Protein AF-A0A7W5S8N3-F1 (afdb_monomer_lite)

Foldseek 3Di:
DDDDDPPPPDDDPVVVVLVPDDPVRLVVLLVVLLVLLVVLVVVQVVQQVVCVVVVHDRDDSVVSCNVVSVVVNVVSVDDPVSNDD

Structure (mmCIF, N/CA/C/O backbone):
data_AF-A0A7W5S8N3-F1
#
_entry.id   AF-A0A7W5S8N3-F1
#
loop_
_atom_site.group_PDB
_atom_site.id
_atom_site.type_symbol
_atom_site.label_atom_id
_atom_site.label_alt_id
_atom_site.label_comp_id
_atom_site.label_asym_id
_atom_site.label_entity_id
_atom_site.la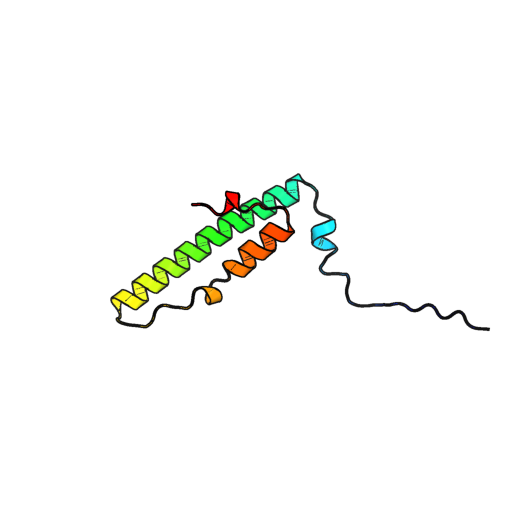bel_seq_id
_atom_site.pdbx_PDB_ins_code
_atom_site.Cartn_x
_atom_site.Cartn_y
_atom_site.Cartn_z
_atom_site.occupancy
_atom_site.B_iso_or_equiv
_atom_site.auth_seq_id
_atom_site.auth_comp_id
_atom_site.auth_asym_id
_atom_site.auth_atom_id
_atom_site.pdbx_PDB_model_num
ATOM 1 N N . MET A 1 1 ? -55.284 -13.082 -5.766 1.00 34.31 1 MET A N 1
ATOM 2 C CA . MET A 1 1 ? -54.478 -13.679 -6.852 1.00 34.31 1 MET A CA 1
ATOM 3 C C . MET A 1 1 ? -53.174 -12.889 -6.952 1.00 34.31 1 MET A C 1
ATOM 5 O O . MET A 1 1 ? -53.241 -11.702 -7.213 1.00 34.31 1 MET A O 1
ATOM 9 N N . ARG A 1 2 ? -52.054 -13.561 -6.632 1.00 37.31 2 ARG A N 1
ATOM 10 C CA . ARG A 1 2 ? -50.619 -13.208 -6.765 1.00 37.31 2 ARG A CA 1
ATOM 11 C C . ARG A 1 2 ? -50.085 -11.871 -6.203 1.00 37.31 2 ARG A C 1
ATOM 13 O O . ARG A 1 2 ? -50.183 -10.827 -6.831 1.00 37.31 2 ARG A O 1
ATOM 20 N N . LEU A 1 3 ? -49.380 -11.987 -5.067 1.00 37.81 3 LEU A N 1
ATOM 21 C CA . LEU A 1 3 ? -48.247 -11.129 -4.701 1.00 37.81 3 LEU A CA 1
ATOM 22 C C . LEU A 1 3 ? -47.161 -11.209 -5.787 1.00 37.81 3 LEU A C 1
ATOM 24 O O . LEU A 1 3 ? -46.813 -12.309 -6.220 1.00 37.81 3 LEU A O 1
ATOM 28 N N . LEU A 1 4 ? -46.578 -10.067 -6.150 1.00 37.22 4 LEU A N 1
ATOM 29 C CA . LEU A 1 4 ? -45.274 -10.003 -6.807 1.00 37.22 4 LEU A CA 1
ATOM 30 C C . LEU A 1 4 ? -44.258 -9.503 -5.780 1.00 37.22 4 LEU A C 1
ATOM 32 O O . LEU A 1 4 ? -44.122 -8.308 -5.539 1.00 37.22 4 LEU A O 1
ATOM 36 N N . VAL A 1 5 ? -43.579 -10.456 -5.146 1.00 44.34 5 VAL A N 1
ATOM 37 C CA . VAL A 1 5 ? -42.342 -10.208 -4.407 1.00 44.34 5 VAL A CA 1
ATOM 38 C C . VAL A 1 5 ? -41.232 -10.122 -5.450 1.00 44.34 5 VAL A C 1
ATOM 40 O O . VAL A 1 5 ? -40.890 -11.128 -6.069 1.00 44.34 5 VAL A O 1
ATOM 43 N N . PHE A 1 6 ? -40.679 -8.930 -5.662 1.00 39.44 6 PHE A N 1
ATOM 44 C CA . PHE A 1 6 ? -39.425 -8.780 -6.392 1.00 39.44 6 PHE A CA 1
ATOM 45 C C . PHE A 1 6 ? -38.275 -9.073 -5.429 1.00 39.44 6 PHE A C 1
ATOM 47 O O . PHE A 1 6 ? -37.828 -8.207 -4.679 1.00 39.44 6 PHE A O 1
ATOM 54 N N . GLN A 1 7 ? -37.813 -10.322 -5.436 1.00 48.44 7 GLN A N 1
ATOM 55 C CA . GLN A 1 7 ? -36.504 -10.670 -4.897 1.00 48.44 7 GLN A CA 1
ATOM 56 C C . GLN A 1 7 ? -35.442 -10.105 -5.847 1.00 48.44 7 GLN A C 1
ATOM 58 O O . GLN A 1 7 ? -35.154 -10.695 -6.885 1.00 48.44 7 GLN A O 1
ATOM 63 N N . ASN A 1 8 ? -34.860 -8.956 -5.499 1.00 45.12 8 ASN A N 1
ATOM 64 C CA . ASN A 1 8 ? -33.588 -8.529 -6.079 1.00 45.12 8 ASN A CA 1
ATOM 65 C C . ASN A 1 8 ? -32.470 -9.338 -5.414 1.00 45.12 8 ASN A C 1
ATOM 67 O O . ASN A 1 8 ? -31.855 -8.910 -4.441 1.00 45.12 8 ASN A O 1
ATOM 71 N N . GLY A 1 9 ? -32.266 -10.556 -5.912 1.00 48.81 9 GLY A N 1
ATOM 72 C CA . GLY A 1 9 ? -31.091 -11.355 -5.604 1.00 48.81 9 GLY A CA 1
ATOM 73 C C . GLY A 1 9 ? -29.892 -10.874 -6.418 1.00 48.81 9 GLY A C 1
ATOM 74 O O . GLY A 1 9 ? -29.989 -10.752 -7.637 1.00 48.81 9 GLY A O 1
ATOM 75 N N . GLY A 1 10 ? -28.757 -10.657 -5.746 1.00 42.06 10 GLY A N 1
ATOM 76 C CA . GLY A 1 10 ? -27.452 -10.860 -6.382 1.00 42.06 10 GLY A CA 1
ATOM 77 C C . GLY A 1 10 ? -26.431 -9.721 -6.389 1.00 42.06 10 GLY A C 1
ATOM 78 O O . GLY A 1 10 ? -25.482 -9.843 -7.150 1.00 42.06 10 GLY A O 1
ATOM 79 N N . PHE A 1 11 ? -26.554 -8.651 -5.590 1.00 45.00 11 PHE A N 1
ATOM 80 C CA . PHE A 1 11 ? -25.529 -7.581 -5.582 1.00 45.00 11 PHE A CA 1
ATOM 81 C C . PHE A 1 11 ? -25.290 -6.907 -4.214 1.00 45.00 11 PHE A C 1
ATOM 83 O O . PHE A 1 11 ? -25.075 -5.702 -4.138 1.00 45.00 11 PHE A O 1
ATOM 90 N N . ALA A 1 12 ? -25.338 -7.667 -3.111 1.00 45.03 12 ALA A N 1
ATOM 91 C CA . ALA A 1 12 ? -25.140 -7.110 -1.761 1.00 45.03 12 ALA A CA 1
ATOM 92 C C . ALA A 1 12 ? -24.133 -7.865 -0.870 1.00 45.03 12 ALA A C 1
ATOM 94 O O . ALA A 1 12 ? -23.927 -7.463 0.267 1.00 45.03 12 ALA A O 1
ATOM 95 N N . VAL A 1 13 ? -23.471 -8.922 -1.356 1.00 46.09 13 VAL A N 1
ATOM 96 C CA . VAL A 1 13 ? -22.636 -9.778 -0.483 1.00 46.09 13 VAL A CA 1
ATOM 97 C C . VAL A 1 13 ? -21.243 -9.183 -0.220 1.00 46.09 13 VAL A C 1
ATOM 99 O O . VAL A 1 13 ? -20.692 -9.354 0.863 1.00 46.09 13 VAL A O 1
ATOM 102 N N . GLU A 1 14 ? -20.667 -8.422 -1.159 1.00 47.06 14 GLU A N 1
ATOM 103 C CA . GLU A 1 14 ? -19.317 -7.855 -0.972 1.00 47.06 14 GLU A CA 1
ATOM 104 C C . GLU A 1 14 ? -19.267 -6.719 0.061 1.00 47.06 14 GLU A C 1
ATOM 106 O O . GLU A 1 14 ? -18.258 -6.545 0.742 1.00 47.06 14 GLU A O 1
ATOM 111 N N . SER A 1 15 ? -20.352 -5.952 0.211 1.00 51.41 15 SER A N 1
ATOM 112 C CA . SER A 1 15 ? -20.403 -4.847 1.178 1.00 51.41 15 SER A CA 1
ATOM 113 C C . SER A 1 15 ? -20.644 -5.328 2.612 1.00 51.41 15 SER A C 1
ATOM 115 O O . SER A 1 15 ? -20.353 -4.593 3.554 1.00 51.41 15 SER A O 1
ATOM 117 N N . GLU A 1 16 ? -21.172 -6.541 2.786 1.00 51.62 16 GLU A N 1
ATOM 118 C CA . GLU A 1 16 ? -21.630 -7.053 4.080 1.00 51.62 16 GLU A CA 1
ATOM 119 C C . GLU A 1 16 ? -20.460 -7.522 4.963 1.00 51.62 16 GLU A C 1
ATOM 121 O O . GLU A 1 16 ? -20.447 -7.251 6.162 1.00 51.62 16 GLU A O 1
ATOM 126 N N . MET A 1 17 ? -19.410 -8.114 4.374 1.00 56.78 17 MET A N 1
ATOM 127 C CA . MET A 1 17 ? -18.251 -8.609 5.142 1.00 56.78 17 MET A CA 1
ATOM 128 C C . MET A 1 17 ? -17.438 -7.487 5.805 1.00 56.78 17 MET A C 1
ATOM 130 O O . MET A 1 17 ? -16.881 -7.677 6.878 1.00 56.78 17 MET A O 1
ATOM 134 N N . VAL A 1 18 ? -17.389 -6.301 5.191 1.00 62.31 18 VAL A N 1
ATOM 135 C CA . VAL A 1 18 ? -16.741 -5.110 5.769 1.00 62.31 18 VAL A CA 1
ATOM 136 C C . VAL A 1 18 ? -17.676 -4.361 6.729 1.00 62.31 18 VAL A C 1
ATOM 138 O O . VAL A 1 18 ? -17.220 -3.671 7.646 1.00 62.31 18 VAL A O 1
ATOM 141 N N . ALA A 1 19 ? -18.991 -4.479 6.531 1.00 64.94 19 ALA A N 1
ATOM 142 C CA . ALA A 1 19 ? -19.986 -3.867 7.406 1.00 64.94 19 ALA A CA 1
ATOM 143 C C . ALA A 1 19 ? -20.050 -4.548 8.784 1.00 64.94 19 ALA A C 1
ATOM 145 O O . ALA A 1 19 ? -20.366 -3.876 9.760 1.00 64.94 19 ALA A O 1
ATOM 146 N N . GLY A 1 20 ? -19.709 -5.839 8.862 1.00 77.06 20 GLY A N 1
ATOM 147 C CA . GLY A 1 20 ? -19.683 -6.608 10.109 1.00 77.06 20 GLY A CA 1
ATOM 148 C C . GLY A 1 20 ? -18.472 -6.368 11.016 1.00 77.06 20 GLY A C 1
ATOM 149 O O . GLY A 1 20 ? -18.502 -6.830 12.150 1.00 77.06 20 GLY A O 1
ATOM 150 N N . LEU A 1 21 ? -17.438 -5.659 10.542 1.00 84.75 21 LEU A N 1
ATOM 151 C CA . LEU A 1 21 ? -16.242 -5.377 11.341 1.00 84.75 21 LEU A CA 1
ATOM 152 C C . LEU A 1 21 ? -16.496 -4.261 12.350 1.00 84.75 21 LEU A C 1
ATOM 154 O O . LEU A 1 21 ? -16.954 -3.167 11.974 1.00 84.75 21 LEU A O 1
ATOM 158 N N . ASP A 1 22 ? -16.106 -4.505 13.596 1.00 88.62 22 ASP A N 1
ATOM 159 C CA . ASP A 1 22 ? -16.086 -3.463 14.613 1.00 88.62 22 ASP A CA 1
ATOM 160 C C . ASP A 1 22 ? -14.987 -2.412 14.339 1.00 88.62 22 ASP A C 1
ATOM 162 O O . ASP A 1 22 ? -14.239 -2.461 13.352 1.00 88.62 22 ASP A O 1
ATOM 166 N N . SER A 1 23 ? -14.932 -1.374 15.174 1.00 87.44 23 SER A N 1
ATOM 167 C CA . SER A 1 23 ? -13.970 -0.282 15.004 1.00 87.44 23 SER A CA 1
ATOM 168 C C . SER A 1 23 ? -12.513 -0.715 15.181 1.00 87.44 23 SER A C 1
ATOM 170 O O . SER A 1 23 ? -11.642 -0.157 14.512 1.00 87.44 23 SER A O 1
ATOM 172 N N . GLU A 1 24 ? -12.237 -1.681 16.057 1.00 91.19 24 GLU A N 1
ATOM 173 C CA . GLU A 1 24 ? -10.884 -2.174 16.325 1.00 91.19 24 GLU A CA 1
ATOM 174 C C . GLU A 1 24 ? -10.403 -3.074 15.185 1.00 91.19 24 GLU A C 1
ATOM 176 O O . GLU A 1 24 ? -9.309 -2.875 14.653 1.00 91.19 24 GLU A O 1
ATOM 181 N N . GLU A 1 25 ? -11.249 -3.995 14.726 1.00 91.75 25 GLU A N 1
ATOM 182 C CA . GLU A 1 25 ? -10.972 -4.862 13.579 1.00 91.75 25 GLU A CA 1
ATOM 183 C C . GLU A 1 25 ? -10.730 -4.046 12.306 1.00 91.75 25 GLU A C 1
ATOM 185 O O . GLU A 1 25 ? -9.800 -4.306 11.536 1.00 91.75 25 GLU A O 1
ATOM 190 N N . ARG A 1 26 ? -11.531 -2.997 12.097 1.00 90.12 26 ARG A N 1
ATOM 191 C CA . ARG A 1 26 ? -11.364 -2.069 10.976 1.00 90.12 26 ARG A CA 1
ATOM 192 C C . ARG A 1 26 ? -10.051 -1.297 11.069 1.00 90.12 26 ARG A C 1
ATOM 194 O O . ARG A 1 26 ? -9.371 -1.145 10.053 1.00 90.12 26 ARG A O 1
ATOM 201 N N . ALA A 1 27 ? -9.666 -0.847 12.264 1.00 90.06 27 ALA A N 1
ATOM 202 C CA . ALA A 1 27 ? -8.385 -0.179 12.483 1.00 90.06 27 ALA A CA 1
ATOM 203 C C . ALA A 1 27 ? -7.199 -1.119 12.205 1.00 90.06 27 ALA A C 1
ATOM 205 O O . ALA A 1 27 ? -6.255 -0.725 11.515 1.00 90.06 27 ALA A O 1
ATOM 206 N N . LEU A 1 28 ? -7.274 -2.373 12.660 1.00 93.44 28 LEU A N 1
ATOM 207 C CA . LEU A 1 28 ? -6.273 -3.403 12.368 1.00 93.44 28 LEU A CA 1
ATOM 208 C C . LEU A 1 28 ? -6.166 -3.682 10.867 1.00 93.44 28 LEU A C 1
ATOM 210 O O . LEU A 1 28 ? -5.059 -3.763 10.332 1.00 93.44 28 LEU A O 1
ATOM 214 N N . LEU A 1 29 ? -7.296 -3.772 10.165 1.00 92.62 29 LEU A N 1
ATOM 215 C CA . LEU A 1 29 ? -7.307 -3.989 8.722 1.00 92.62 29 LEU A CA 1
ATOM 216 C C . LEU A 1 29 ? -6.703 -2.801 7.963 1.00 92.6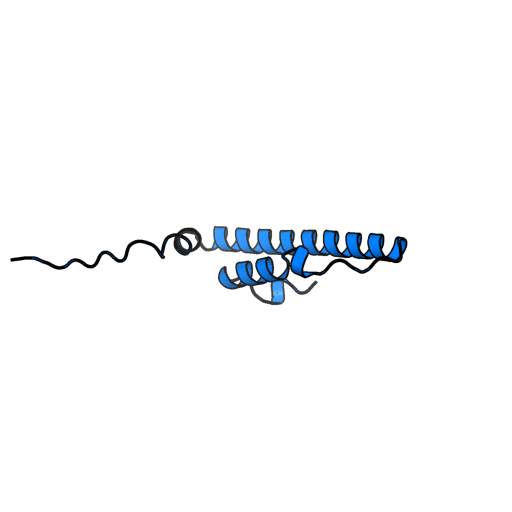2 29 LEU A C 1
ATOM 218 O O . LEU A 1 29 ? -5.908 -3.000 7.046 1.00 92.62 29 LEU A O 1
ATOM 222 N N . VAL A 1 30 ? -7.022 -1.565 8.358 1.00 92.06 30 VAL A N 1
ATOM 223 C CA . VAL A 1 30 ? -6.387 -0.364 7.793 1.00 92.06 30 VAL A CA 1
ATOM 224 C C . VAL A 1 30 ? -4.875 -0.396 8.027 1.00 92.06 30 VAL A C 1
ATOM 226 O O . VAL A 1 30 ? -4.121 -0.180 7.079 1.00 92.06 30 VAL A O 1
ATOM 229 N N . ALA A 1 31 ? -4.415 -0.728 9.236 1.00 92.56 31 ALA A N 1
ATOM 230 C CA . ALA A 1 31 ? -2.989 -0.840 9.541 1.00 92.56 31 ALA A CA 1
ATOM 231 C C . ALA A 1 31 ? -2.294 -1.925 8.695 1.00 92.56 31 ALA A C 1
ATOM 233 O O . ALA A 1 31 ? -1.217 -1.692 8.142 1.00 92.56 31 ALA A O 1
ATOM 234 N N . ALA A 1 32 ? -2.932 -3.085 8.519 1.00 95.06 32 ALA A N 1
ATOM 235 C CA . ALA A 1 32 ? -2.422 -4.160 7.671 1.00 95.06 32 ALA A CA 1
ATOM 236 C C . ALA A 1 32 ? -2.324 -3.738 6.194 1.00 95.06 32 ALA A C 1
ATOM 238 O O . ALA A 1 32 ? -1.340 -4.047 5.522 1.00 95.06 32 ALA A O 1
ATOM 239 N N . LEU A 1 33 ? -3.308 -2.992 5.685 1.00 95.12 33 LEU A N 1
ATOM 240 C CA . LEU A 1 33 ? -3.286 -2.458 4.320 1.00 95.12 33 LEU A CA 1
ATOM 241 C C . LEU A 1 33 ? -2.192 -1.401 4.133 1.00 95.12 33 LEU A C 1
ATOM 243 O O . LEU A 1 33 ? -1.534 -1.384 3.093 1.00 95.12 33 LEU A O 1
ATOM 247 N N . VAL A 1 34 ? -1.952 -0.557 5.137 1.00 93.12 34 VAL A N 1
ATOM 248 C CA . VAL A 1 34 ? -0.834 0.397 5.138 1.00 93.12 34 VAL A CA 1
ATOM 249 C C . VAL A 1 34 ? 0.502 -0.346 5.067 1.00 93.12 34 VAL A C 1
ATOM 251 O O . VAL A 1 34 ? 1.310 -0.065 4.179 1.00 93.12 34 VAL A O 1
ATOM 254 N N . ALA A 1 35 ? 0.707 -1.357 5.916 1.00 95.12 35 ALA A N 1
ATOM 255 C CA . ALA A 1 35 ? 1.906 -2.194 5.881 1.00 95.12 35 ALA A CA 1
ATOM 256 C C . ALA A 1 35 ? 2.084 -2.888 4.518 1.00 95.12 35 ALA A C 1
ATOM 258 O O . ALA A 1 35 ? 3.162 -2.844 3.924 1.00 95.12 35 ALA A O 1
ATOM 259 N N . LEU A 1 36 ? 1.008 -3.452 3.962 1.00 95.94 36 LEU A N 1
ATOM 260 C CA . LEU A 1 36 ? 1.036 -4.082 2.644 1.00 95.94 36 LEU A CA 1
ATOM 261 C C . LEU A 1 36 ? 1.415 -3.087 1.538 1.00 95.94 36 LEU A C 1
ATOM 263 O O . LEU A 1 36 ? 2.207 -3.426 0.657 1.00 95.94 36 LEU A O 1
ATOM 267 N N . ARG A 1 37 ? 0.896 -1.853 1.579 1.00 94.88 37 ARG A N 1
ATOM 268 C CA . ARG A 1 37 ? 1.277 -0.790 0.635 1.00 94.88 37 ARG A CA 1
ATOM 269 C C . ARG A 1 37 ? 2.774 -0.503 0.700 1.00 94.88 37 ARG A C 1
ATOM 271 O O . ARG A 1 37 ? 3.388 -0.331 -0.354 1.00 94.88 37 ARG A O 1
ATOM 278 N N . TYR A 1 38 ? 3.364 -0.468 1.896 1.00 93.88 38 TYR A N 1
ATOM 279 C CA . TYR A 1 38 ? 4.809 -0.284 2.047 1.00 93.88 38 TYR A CA 1
ATOM 280 C C . TYR A 1 38 ? 5.606 -1.418 1.416 1.00 93.88 38 TYR A C 1
ATOM 282 O O . TYR A 1 38 ? 6.535 -1.148 0.652 1.00 93.88 38 TYR A O 1
ATOM 290 N N . GLU A 1 39 ? 5.217 -2.671 1.654 1.00 96.56 39 GLU A N 1
ATOM 291 C CA . GLU A 1 39 ? 5.896 -3.817 1.044 1.00 96.56 39 GLU A CA 1
ATOM 292 C C . GLU A 1 39 ? 5.805 -3.804 -0.479 1.00 96.56 39 GLU A C 1
ATOM 294 O O . GLU A 1 39 ? 6.810 -3.996 -1.164 1.00 96.56 39 GLU A O 1
ATOM 299 N N . ARG A 1 40 ? 4.626 -3.510 -1.036 1.00 96.00 40 ARG A N 1
ATOM 300 C CA . ARG A 1 40 ? 4.453 -3.404 -2.491 1.00 96.00 40 ARG A CA 1
ATOM 301 C C . ARG A 1 40 ? 5.280 -2.265 -3.081 1.00 96.00 40 ARG A C 1
ATOM 303 O O . ARG A 1 40 ? 5.896 -2.448 -4.125 1.00 96.00 40 ARG A O 1
ATOM 310 N N . GLY A 1 41 ? 5.374 -1.131 -2.385 1.00 95.56 41 GLY A N 1
ATOM 311 C CA . GLY A 1 41 ? 6.258 -0.029 -2.769 1.00 95.56 41 GLY A CA 1
ATOM 312 C C . GLY A 1 41 ? 7.744 -0.398 -2.716 1.00 95.56 41 GLY A C 1
ATOM 313 O O . GLY A 1 41 ? 8.510 0.011 -3.587 1.00 95.56 41 GLY A O 1
ATOM 314 N N . ARG A 1 42 ? 8.174 -1.198 -1.730 1.00 96.31 42 ARG A N 1
ATOM 315 C CA . ARG A 1 42 ? 9.539 -1.753 -1.688 1.00 96.31 42 ARG A CA 1
ATOM 316 C C . ARG A 1 42 ? 9.814 -2.678 -2.868 1.00 96.31 42 ARG A C 1
ATOM 318 O O . ARG A 1 42 ? 10.830 -2.506 -3.530 1.00 96.31 42 ARG A O 1
ATOM 325 N N . GLN A 1 43 ? 8.900 -3.601 -3.155 1.00 97.12 43 GLN A N 1
ATOM 326 C CA . GLN A 1 43 ? 9.029 -4.532 -4.279 1.00 97.12 43 GLN A CA 1
ATOM 327 C C . GLN A 1 43 ? 9.089 -3.805 -5.627 1.00 97.12 43 GLN A C 1
ATOM 329 O O . GLN A 1 43 ? 9.880 -4.187 -6.484 1.00 97.12 43 GLN A O 1
ATOM 334 N N . TRP A 1 44 ? 8.283 -2.754 -5.809 1.00 97.19 44 TRP A N 1
ATOM 335 C CA . TRP A 1 44 ? 8.318 -1.947 -7.028 1.00 97.19 44 TRP A CA 1
ATOM 336 C C . TRP A 1 44 ? 9.656 -1.226 -7.185 1.00 97.19 44 TRP A C 1
ATOM 338 O O . TRP A 1 44 ? 10.293 -1.360 -8.222 1.00 97.19 44 TRP A O 1
ATOM 348 N N . ARG A 1 45 ? 10.136 -0.550 -6.130 1.00 96.62 45 ARG A N 1
ATOM 349 C CA . ARG A 1 45 ? 11.445 0.125 -6.155 1.00 96.62 45 ARG A CA 1
ATOM 350 C C . ARG A 1 45 ? 12.588 -0.832 -6.480 1.00 96.62 45 ARG A C 1
ATOM 352 O O . ARG A 1 45 ? 13.461 -0.484 -7.266 1.00 96.62 45 ARG A O 1
ATOM 359 N N . GLU A 1 46 ? 12.569 -2.031 -5.907 1.00 98.00 46 GLU A N 1
ATOM 360 C CA . GLU A 1 46 ? 13.577 -3.049 -6.205 1.00 98.00 46 GLU A CA 1
ATOM 361 C C . GLU A 1 46 ? 13.507 -3.518 -7.663 1.00 98.00 46 GLU A C 1
ATOM 363 O O . GLU A 1 46 ? 14.535 -3.688 -8.311 1.00 98.00 46 GLU A O 1
ATOM 368 N N . ALA A 1 47 ? 12.305 -3.673 -8.215 1.00 97.00 47 ALA A N 1
ATOM 369 C CA . ALA A 1 47 ? 12.146 -4.038 -9.614 1.00 97.00 47 ALA A CA 1
ATOM 370 C C . ALA A 1 47 ? 12.576 -2.915 -10.573 1.00 97.00 47 ALA A C 1
ATOM 372 O O . ALA A 1 47 ? 13.195 -3.216 -11.589 1.00 97.00 47 ALA A O 1
ATOM 373 N N . CYS A 1 48 ? 12.326 -1.643 -10.237 1.00 97.38 48 CYS A N 1
ATOM 374 C CA . CYS A 1 48 ? 12.880 -0.508 -10.983 1.00 97.38 48 CYS A CA 1
ATOM 375 C C . CYS A 1 48 ? 14.409 -0.514 -10.945 1.00 97.38 48 CYS A C 1
ATOM 377 O O . CYS A 1 48 ? 15.034 -0.375 -11.987 1.00 97.38 48 CYS A O 1
ATOM 379 N N . ARG A 1 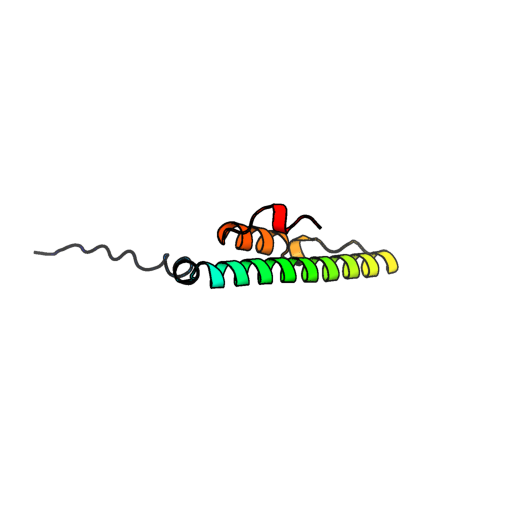49 ? 15.013 -0.762 -9.775 1.00 98.06 49 ARG A N 1
ATOM 380 C CA . ARG A 1 49 ? 16.473 -0.870 -9.633 1.00 98.06 49 ARG A CA 1
ATOM 381 C C . ARG A 1 49 ? 17.051 -1.974 -10.524 1.00 98.06 49 ARG A C 1
ATOM 383 O O . ARG A 1 49 ? 18.043 -1.759 -11.203 1.00 98.06 49 ARG A O 1
ATOM 390 N N . ILE A 1 50 ? 16.412 -3.144 -10.554 1.00 97.75 50 ILE A N 1
ATOM 391 C CA . ILE A 1 50 ? 16.827 -4.260 -11.417 1.00 97.75 50 ILE A CA 1
ATOM 392 C C . ILE A 1 50 ? 16.663 -3.917 -12.906 1.00 97.75 50 ILE A C 1
ATOM 394 O O . ILE A 1 50 ? 17.489 -4.345 -13.709 1.00 97.75 50 ILE A O 1
ATOM 398 N N . ALA A 1 51 ? 15.601 -3.197 -13.283 1.00 97.00 51 ALA A N 1
ATOM 399 C CA . ALA A 1 51 ? 15.390 -2.756 -14.661 1.00 97.00 51 ALA A CA 1
ATOM 400 C C . ALA A 1 51 ? 16.466 -1.747 -15.090 1.00 97.00 51 ALA A C 1
ATOM 402 O O . ALA A 1 51 ? 17.064 -1.919 -16.149 1.00 97.00 51 ALA A O 1
ATOM 403 N N . ASP A 1 52 ? 16.782 -0.775 -14.232 1.00 97.56 52 ASP A N 1
ATOM 404 C CA . ASP A 1 52 ? 17.838 0.217 -14.459 1.00 97.56 52 ASP A CA 1
ATOM 405 C C . ASP A 1 52 ? 19.219 -0.444 -14.611 1.00 97.56 52 ASP A C 1
ATOM 407 O O . ASP A 1 52 ? 19.903 -0.223 -15.610 1.00 97.56 52 ASP A O 1
ATOM 411 N N . ASP A 1 53 ? 19.570 -1.380 -13.715 1.00 97.44 53 ASP A N 1
ATOM 412 C CA . ASP A 1 53 ? 20.812 -2.173 -13.788 1.00 97.44 53 ASP A CA 1
ATOM 413 C C . ASP A 1 53 ? 20.952 -2.944 -15.125 1.00 97.44 53 ASP A C 1
ATOM 415 O O . ASP A 1 53 ? 22.061 -3.295 -15.538 1.00 97.44 53 ASP A O 1
ATOM 419 N N . ARG A 1 54 ? 19.834 -3.237 -15.803 1.00 96.69 54 ARG A N 1
ATOM 420 C CA . ARG A 1 54 ? 19.778 -3.968 -17.082 1.00 96.69 54 ARG A CA 1
ATOM 421 C C . ARG A 1 54 ? 19.603 -3.066 -18.304 1.00 96.69 54 ARG A C 1
ATOM 423 O O . ARG A 1 54 ? 19.743 -3.559 -19.422 1.00 96.69 54 ARG A O 1
ATOM 430 N N . GLY A 1 55 ? 19.318 -1.778 -18.113 1.00 96.50 55 GLY A N 1
ATOM 431 C CA . GLY A 1 55 ? 18.915 -0.869 -19.190 1.00 96.50 55 GLY A CA 1
ATOM 432 C C . GLY A 1 55 ? 17.521 -1.166 -19.760 1.00 96.50 55 GLY A C 1
ATOM 433 O O . GLY A 1 55 ? 17.251 -0.837 -20.916 1.00 96.50 55 GLY A O 1
ATOM 434 N N . ASP A 1 56 ? 16.656 -1.806 -18.972 1.00 96.75 56 ASP A N 1
ATOM 435 C CA . ASP A 1 56 ? 15.272 -2.124 -19.324 1.00 96.75 56 ASP A CA 1
ATOM 436 C C . ASP A 1 56 ? 14.310 -0.986 -18.932 1.00 96.75 56 ASP A C 1
ATOM 438 O O . ASP A 1 56 ? 14.641 -0.062 -18.190 1.00 96.75 56 ASP A O 1
ATOM 442 N N . ILE A 1 57 ? 13.070 -1.068 -19.420 1.00 95.19 57 ILE A N 1
ATOM 443 C CA . ILE A 1 57 ? 11.996 -0.144 -19.036 1.00 95.19 57 ILE A CA 1
ATOM 444 C C . ILE A 1 57 ? 11.519 -0.477 -17.616 1.00 95.19 57 ILE A C 1
ATOM 446 O O . ILE A 1 57 ? 11.275 -1.641 -17.291 1.00 95.19 57 ILE A O 1
ATOM 450 N N . GLU A 1 58 ? 11.321 0.555 -16.792 1.00 95.31 58 GLU A N 1
ATOM 451 C CA . GLU A 1 58 ? 10.758 0.405 -15.451 1.00 95.31 58 GLU A CA 1
ATOM 452 C C . GLU A 1 58 ? 9.376 -0.276 -15.472 1.00 95.31 58 GLU A C 1
ATOM 454 O O . GLU A 1 58 ? 8.524 0.035 -16.314 1.00 95.31 58 GLU A O 1
ATOM 459 N N . PRO A 1 59 ? 9.098 -1.180 -14.517 1.00 95.44 59 PRO A N 1
ATOM 460 C CA . PRO A 1 59 ? 7.792 -1.804 -14.420 1.00 95.44 59 PRO A CA 1
ATOM 461 C C . PRO A 1 59 ? 6.716 -0.778 -14.023 1.00 95.44 59 PRO A C 1
ATOM 463 O O . PRO A 1 59 ? 6.948 0.075 -13.161 1.00 95.44 59 PRO A O 1
ATOM 466 N N . PRO A 1 60 ? 5.495 -0.877 -14.577 1.00 94.38 60 PRO A N 1
ATOM 467 C CA . PRO A 1 60 ? 4.418 0.043 -14.239 1.00 94.38 60 PRO A CA 1
ATOM 468 C C . PRO A 1 60 ? 3.993 -0.119 -12.773 1.00 94.38 60 PRO A C 1
ATOM 470 O O . PRO A 1 60 ? 3.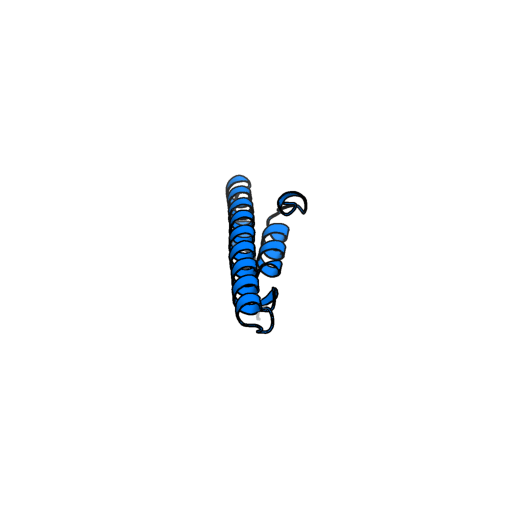757 -1.232 -12.298 1.00 94.38 60 PRO A O 1
ATOM 473 N N . LEU A 1 61 ? 3.823 1.005 -12.071 1.00 89.50 61 LEU A N 1
ATOM 474 C CA . LEU A 1 61 ? 3.416 1.041 -10.660 1.00 89.50 61 LEU A CA 1
ATOM 475 C C . LEU A 1 61 ? 2.090 0.298 -10.406 1.00 89.50 61 LEU A C 1
ATOM 477 O O . LEU A 1 61 ? 1.927 -0.368 -9.382 1.00 89.50 61 LEU A O 1
ATOM 481 N N . ASP A 1 62 ? 1.161 0.365 -11.363 1.00 92.12 62 ASP A N 1
ATOM 482 C CA . ASP A 1 62 ? -0.155 -0.280 -11.287 1.00 92.12 62 ASP A CA 1
ATOM 483 C C . ASP A 1 62 ? -0.075 -1.805 -11.142 1.00 92.12 62 ASP A C 1
ATOM 485 O O . ASP A 1 62 ? -0.943 -2.405 -10.502 1.00 92.12 62 ASP A O 1
ATOM 489 N N . ALA A 1 63 ? 0.987 -2.441 -11.654 1.00 92.88 63 ALA A N 1
ATOM 490 C CA . ALA A 1 63 ? 1.195 -3.884 -11.512 1.00 92.88 63 ALA A CA 1
ATOM 491 C C . ALA A 1 63 ? 1.393 -4.322 -10.047 1.00 92.88 63 ALA A C 1
ATOM 493 O O . ALA A 1 63 ? 1.237 -5.498 -9.724 1.00 92.88 63 ALA A O 1
ATOM 494 N N . TYR A 1 64 ? 1.696 -3.381 -9.148 1.00 94.88 64 TYR A N 1
ATOM 495 C CA . TYR A 1 64 ? 1.948 -3.637 -7.729 1.00 94.88 64 TYR A CA 1
ATOM 496 C C . TYR A 1 64 ? 0.724 -3.382 -6.842 1.00 94.88 64 TYR A C 1
ATOM 498 O O . TYR A 1 64 ? 0.790 -3.593 -5.629 1.00 94.88 64 TYR A O 1
ATOM 506 N N . GLY A 1 65 ? -0.406 -2.953 -7.418 1.00 94.25 65 GLY A N 1
ATOM 507 C CA . GLY A 1 65 ? -1.679 -2.845 -6.701 1.00 94.25 65 GLY A CA 1
ATOM 508 C C . GLY A 1 65 ? -1.748 -1.720 -5.657 1.00 94.25 65 GLY A C 1
ATOM 509 O O . GLY A 1 65 ? -2.644 -1.717 -4.811 1.00 94.25 65 GLY A O 1
ATOM 510 N N . ILE A 1 66 ? -0.796 -0.779 -5.669 1.00 93.38 66 ILE A N 1
ATOM 511 C CA . ILE A 1 66 ? -0.634 0.241 -4.618 1.00 93.38 66 ILE A CA 1
ATOM 512 C C . ILE A 1 66 ? -1.868 1.149 -4.517 1.00 93.38 66 ILE A C 1
ATOM 514 O O . ILE A 1 66 ? -2.349 1.420 -3.415 1.00 93.38 66 ILE A O 1
ATOM 518 N N . GLU A 1 67 ? -2.428 1.578 -5.648 1.00 91.69 67 GLU A N 1
ATOM 519 C CA . GLU A 1 67 ? -3.613 2.445 -5.670 1.00 91.69 67 GLU A CA 1
ATOM 520 C C . GLU A 1 67 ? -4.899 1.712 -5.268 1.00 91.69 67 GLU A C 1
ATOM 522 O O . GLU A 1 67 ? -5.824 2.308 -4.715 1.00 91.69 67 GLU A O 1
ATOM 527 N N . GLN A 1 68 ? -4.978 0.408 -5.520 1.00 93.81 68 GLN A N 1
ATOM 528 C CA . GLN A 1 68 ? -6.086 -0.444 -5.098 1.00 93.81 68 GLN A CA 1
ATOM 529 C C . GLN A 1 68 ? -6.064 -0.621 -3.575 1.00 93.81 68 GLN A C 1
ATOM 531 O O . GLN A 1 68 ? -7.112 -0.518 -2.937 1.00 93.81 68 GLN A O 1
ATOM 536 N N . ILE A 1 69 ? -4.875 -0.802 -2.987 1.00 93.88 69 ILE A N 1
ATOM 537 C CA . ILE A 1 69 ? -4.690 -0.887 -1.532 1.00 93.88 69 ILE A CA 1
ATOM 538 C C . ILE A 1 69 ? -5.105 0.425 -0.857 1.00 93.88 69 ILE A C 1
ATOM 540 O O . ILE A 1 69 ? -5.909 0.397 0.077 1.00 93.88 69 ILE A O 1
ATOM 544 N N . LYS A 1 70 ? -4.638 1.576 -1.365 1.00 91.69 70 LYS A N 1
ATOM 545 C CA . LYS A 1 70 ? -5.041 2.898 -0.852 1.00 91.69 70 LYS A CA 1
ATOM 546 C C . LYS A 1 70 ? -6.556 3.083 -0.909 1.00 91.69 70 LYS A C 1
ATOM 548 O O . LYS A 1 70 ? -7.178 3.424 0.094 1.00 91.69 70 LYS A O 1
ATOM 553 N N . ARG A 1 71 ? -7.175 2.803 -2.064 1.00 91.38 71 ARG A N 1
ATOM 554 C CA . ARG A 1 71 ? -8.634 2.911 -2.241 1.00 91.38 71 ARG A CA 1
ATOM 555 C C . ARG A 1 71 ? -9.404 2.006 -1.284 1.00 91.38 71 ARG A C 1
ATOM 557 O O . ARG A 1 71 ? -10.423 2.427 -0.739 1.00 91.38 71 ARG A O 1
ATOM 564 N N . LEU A 1 72 ? -8.939 0.776 -1.064 1.00 90.81 72 LEU A N 1
ATOM 565 C CA . LEU A 1 72 ? -9.566 -0.141 -0.117 1.00 90.81 72 LEU A CA 1
ATOM 566 C C . LEU A 1 72 ? -9.489 0.397 1.313 1.00 90.81 72 LEU A C 1
ATOM 568 O O . LEU A 1 72 ? -10.511 0.466 1.987 1.00 90.81 72 LEU A O 1
ATOM 572 N N . ALA A 1 73 ? -8.315 0.834 1.750 1.00 90.94 73 ALA A N 1
ATOM 573 C CA . ALA A 1 73 ? -8.139 1.351 3.096 1.00 90.94 73 ALA A CA 1
ATOM 574 C C . ALA A 1 73 ? -8.906 2.663 3.341 1.00 90.94 73 ALA A C 1
ATOM 576 O O . ALA A 1 73 ? -9.486 2.817 4.411 1.00 90.94 73 ALA A O 1
ATOM 577 N N . CYS A 1 74 ? -9.024 3.555 2.349 1.00 89.25 74 CYS A N 1
ATOM 578 C CA . CYS A 1 74 ? -9.888 4.739 2.452 1.00 89.25 74 CYS A CA 1
ATOM 579 C C . CYS A 1 74 ? -11.367 4.371 2.644 1.00 89.25 74 C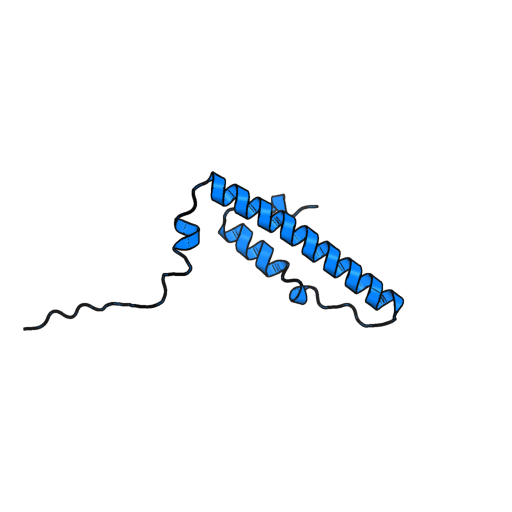YS A C 1
ATOM 581 O O . CYS A 1 74 ? -12.048 4.969 3.473 1.00 89.25 74 CYS A O 1
ATOM 583 N N . ARG A 1 75 ? -11.872 3.348 1.935 1.00 88.00 75 ARG A N 1
ATOM 584 C CA . ARG A 1 75 ? -13.246 2.841 2.147 1.00 88.00 75 ARG A CA 1
ATOM 585 C C . ARG A 1 75 ? -13.452 2.256 3.546 1.00 88.00 75 ARG A C 1
ATOM 587 O O . ARG A 1 75 ? -14.575 2.231 4.035 1.00 88.00 75 ARG A O 1
ATOM 594 N N . LEU A 1 76 ? -12.376 1.805 4.185 1.00 87.94 76 LEU A N 1
ATOM 595 C CA . LEU A 1 76 ? -12.369 1.282 5.548 1.00 87.94 76 LEU A CA 1
ATOM 596 C C . LEU A 1 76 ? -12.153 2.372 6.611 1.00 87.94 76 LEU A C 1
ATOM 598 O O . LEU A 1 76 ? -12.028 2.045 7.782 1.00 87.94 76 LEU A O 1
ATOM 602 N N . GLY A 1 77 ? -12.128 3.655 6.241 1.00 85.38 77 GLY A N 1
ATOM 603 C CA . GLY A 1 77 ? -11.923 4.760 7.184 1.00 85.38 77 GLY A CA 1
ATOM 604 C C . GLY A 1 77 ? -10.454 5.107 7.446 1.00 85.38 77 GLY A C 1
ATOM 605 O O . GLY A 1 77 ? -10.161 5.903 8.332 1.00 85.38 77 GLY A O 1
ATOM 606 N N . GLY A 1 78 ? -9.518 4.544 6.678 1.00 83.81 78 GLY A N 1
ATOM 607 C CA . GLY A 1 78 ? -8.130 4.991 6.672 1.00 83.81 78 GLY A CA 1
ATOM 608 C C . GLY A 1 78 ? -7.996 6.379 6.044 1.00 83.81 78 GLY A C 1
ATOM 609 O O . GLY A 1 78 ? -8.548 6.650 4.982 1.00 83.81 78 GLY A O 1
ATOM 610 N N . GLU A 1 79 ? -7.240 7.266 6.680 1.00 78.62 79 GLU A N 1
ATOM 611 C CA . GLU A 1 79 ? -7.056 8.637 6.206 1.00 78.62 79 GLU A CA 1
ATOM 612 C C . GLU A 1 79 ? -5.782 8.828 5.377 1.00 78.62 79 GLU A C 1
ATOM 614 O O . GLU A 1 79 ? -4.824 8.065 5.491 1.00 78.62 79 GLU A O 1
ATOM 619 N N . ALA A 1 80 ? -5.743 9.911 4.588 1.00 69.44 80 ALA A N 1
ATOM 620 C CA . ALA A 1 80 ? -4.602 10.303 3.753 1.00 69.44 80 ALA A CA 1
ATOM 621 C C . ALA A 1 80 ? -3.269 10.406 4.537 1.00 69.44 80 ALA A C 1
ATOM 623 O O . ALA A 1 80 ? -2.204 10.110 3.996 1.00 69.44 80 ALA A O 1
ATOM 624 N N . ARG A 1 81 ? -3.330 10.769 5.827 1.00 73.94 81 ARG A N 1
ATOM 625 C CA . ARG A 1 81 ? -2.165 10.855 6.727 1.00 73.94 81 ARG A CA 1
ATOM 626 C C . ARG A 1 81 ? -1.472 9.518 6.984 1.00 73.94 81 ARG A C 1
ATOM 628 O O . ARG A 1 81 ? -0.289 9.516 7.285 1.00 73.94 81 ARG A O 1
ATOM 635 N N . HIS A 1 82 ? -2.168 8.392 6.828 1.00 69.38 82 HIS A N 1
ATOM 636 C CA . HIS A 1 82 ? -1.578 7.062 7.017 1.00 69.38 82 HIS A CA 1
ATOM 637 C C . HIS A 1 82 ? -0.673 6.624 5.852 1.00 69.38 82 HIS A C 1
ATOM 639 O O . HIS A 1 82 ? -0.100 5.540 5.902 1.00 69.38 82 HIS A O 1
ATOM 645 N N . TRP A 1 83 ? -0.562 7.433 4.791 1.00 69.62 83 TRP A N 1
ATOM 646 C CA . TRP A 1 83 ? 0.198 7.104 3.577 1.00 69.62 83 TRP A CA 1
ATOM 647 C C . TRP A 1 83 ? 1.394 8.028 3.335 1.00 69.62 83 TRP A C 1
ATOM 649 O O . TRP A 1 83 ? 2.108 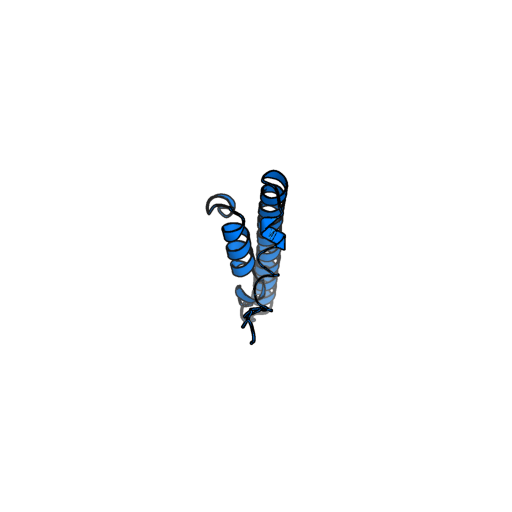7.833 2.345 1.00 69.62 83 TRP A O 1
ATOM 659 N N . MET A 1 84 ? 1.577 9.041 4.185 1.00 58.38 84 MET A N 1
ATOM 660 C CA . MET A 1 84 ? 2.694 9.977 4.109 1.00 58.38 84 MET A CA 1
ATOM 661 C C . MET A 1 84 ? 3.894 9.411 4.881 1.00 58.38 84 MET A C 1
ATOM 663 O O . MET A 1 84 ? 4.128 9.810 6.016 1.00 58.38 84 MET A O 1
ATOM 667 N N . ASP A 1 85 ? 4.631 8.505 4.237 1.00 53.91 85 ASP A N 1
ATOM 668 C CA . ASP A 1 85 ? 6.071 8.324 4.481 1.00 53.91 85 ASP A CA 1
ATOM 669 C C . ASP A 1 85 ? 6.822 8.776 3.227 1.00 53.91 85 ASP A C 1
ATOM 671 O O . ASP A 1 85 ? 6.341 8.447 2.108 1.00 53.91 85 ASP A O 1
#

Secondary structure (DSSP, 8-state):
---------SS-HHHHHHHT--HHHHHHHHHHHHHHHHHHHHHHHHHHHHHHHHTPPPPPGGGGTHHHHHHHHHHTT--GGGG--

Sequence (85 aa):
MRLLVFQNGGFAVESEMVAGLDSEERALLVAALVALRYERGRQWREACRIADDRGDIEPPLDAYGIEQIKRLACRLGGEARHWMD

pLDDT: mean 80.64, std 20.32, range [34.31, 98.06]

Radius of gyration: 19.78 Å; chains: 1; bounding box: 75×24×36 Å